Protein AF-A0A660TLS1-F1 (afdb_monomer_lite)

Sequence (140 aa):
MRYDILLNFIPLTEQNFEFKVYRKENKGERKEQIGEGVYSNTLPLSPDNLNDRTRYWIFFEEKEGFEEFVCLPCYNHKLTLHYLYYSLVNQIRRNLTEKSIIPKKSFRKIVYLILKEYTEGKQCLLLSPYYLASTKQFGF

Foldseek 3Di:
DDDDDDDDWFFDPDFKDKAKKWKDFCPPDDPVVVDPQWDWDWFAPDPVDLPRIGIITIHRDDDPRTHIDIDICVSDVVVVQVVVLVVVVVVCVVPPVPQKDQDPDDPFSKIWGFPDADPVGTDTDIDGWDQDPVVRTITD

Radius of gyration: 17.5 Å; chains: 1; bounding box: 37×34×53 Å

pLDDT: mean 91.14, std 8.14, range [49.53, 97.44]

Structure (mmCIF, N/CA/C/O backbone):
data_AF-A0A660TLS1-F1
#
_entry.id   AF-A0A660TLS1-F1
#
loop_
_atom_site.group_PDB
_atom_site.id
_atom_site.type_symbol
_atom_site.label_atom_id
_atom_site.label_alt_id
_atom_site.label_comp_id
_atom_site.label_asym_id
_atom_site.label_entity_id
_atom_site.label_seq_id
_atom_site.pdbx_PDB_ins_code
_atom_site.Cartn_x
_atom_site.Cartn_y
_atom_site.Cartn_z
_atom_site.occupancy
_atom_site.B_iso_or_equiv
_atom_site.auth_seq_id
_atom_site.auth_comp_id
_atom_site.auth_asym_id
_atom_site.auth_atom_id
_atom_site.pdbx_PDB_model_num
ATOM 1 N N . MET A 1 1 ? -5.322 -3.290 35.543 1.00 49.53 1 MET A N 1
ATOM 2 C CA . MET A 1 1 ? -6.067 -2.786 34.369 1.00 49.53 1 MET A CA 1
ATOM 3 C C . MET A 1 1 ? -5.921 -3.831 33.269 1.00 49.53 1 MET A C 1
ATOM 5 O O . MET A 1 1 ? -4.790 -4.175 32.949 1.00 49.53 1 MET A O 1
ATOM 9 N N . ARG A 1 2 ? -7.021 -4.439 32.810 1.00 52.09 2 ARG A N 1
ATOM 10 C CA . ARG A 1 2 ? -7.017 -5.525 31.814 1.00 52.09 2 ARG A CA 1
ATOM 11 C C . ARG A 1 2 ? -7.308 -4.912 30.445 1.00 52.09 2 ARG A C 1
ATOM 13 O O . ARG A 1 2 ? -8.305 -4.214 30.308 1.00 52.09 2 ARG A O 1
ATOM 20 N N . TYR A 1 3 ? -6.422 -5.132 29.481 1.00 59.66 3 TYR A N 1
ATOM 21 C CA . TYR A 1 3 ? -6.614 -4.716 28.094 1.00 59.66 3 TYR A CA 1
ATOM 22 C C . TYR A 1 3 ? -7.037 -5.941 27.290 1.00 59.66 3 TYR A C 1
ATOM 24 O O . TYR A 1 3 ? -6.244 -6.867 27.131 1.00 59.66 3 TYR A O 1
ATOM 32 N N . ASP A 1 4 ? -8.271 -5.956 26.796 1.00 67.31 4 ASP A N 1
ATOM 33 C CA . ASP A 1 4 ? -8.733 -7.010 25.898 1.00 67.31 4 ASP A CA 1
ATOM 34 C C . ASP A 1 4 ? -8.370 -6.616 24.459 1.00 67.31 4 ASP A C 1
ATOM 36 O O . ASP A 1 4 ? -8.962 -5.712 23.867 1.00 67.31 4 ASP A O 1
ATOM 40 N N . ILE A 1 5 ? -7.337 -7.261 23.911 1.00 68.00 5 ILE A N 1
ATOM 41 C CA . ILE A 1 5 ? -6.912 -7.079 22.520 1.00 68.00 5 ILE A CA 1
ATOM 42 C C . ILE A 1 5 ? -7.537 -8.200 21.695 1.00 68.00 5 ILE A C 1
ATOM 44 O O . ILE A 1 5 ? -7.141 -9.358 21.807 1.00 68.00 5 ILE A O 1
ATOM 48 N N . LEU A 1 6 ? -8.506 -7.846 20.853 1.00 73.75 6 LEU A N 1
ATOM 49 C CA . LEU A 1 6 ? -9.089 -8.753 19.868 1.00 73.75 6 LEU A CA 1
ATOM 50 C C . LEU A 1 6 ? -8.357 -8.558 18.539 1.00 73.75 6 LEU A C 1
ATOM 52 O O . LEU A 1 6 ? -8.501 -7.519 17.895 1.00 73.75 6 LEU A O 1
ATOM 56 N N . LEU A 1 7 ? -7.540 -9.539 18.154 1.00 77.44 7 LEU A N 1
ATOM 57 C CA . LEU A 1 7 ? -6.814 -9.522 16.889 1.00 77.44 7 LEU A CA 1
ATOM 58 C C . LEU A 1 7 ? -7.596 -10.318 15.845 1.00 77.44 7 LEU A C 1
ATOM 60 O O . LEU A 1 7 ? -7.709 -11.536 15.949 1.00 77.44 7 LEU A O 1
ATOM 64 N N . ASN A 1 8 ? -8.109 -9.618 14.838 1.00 83.00 8 ASN A N 1
ATOM 65 C CA . ASN A 1 8 ? -8.777 -10.220 13.692 1.00 83.00 8 ASN A CA 1
ATOM 66 C C . ASN A 1 8 ? -7.907 -10.012 12.451 1.00 83.00 8 ASN A C 1
ATOM 68 O O . ASN A 1 8 ? -7.384 -8.920 12.256 1.00 83.00 8 ASN A O 1
ATOM 72 N N . PHE A 1 9 ? -7.770 -11.052 11.629 1.00 87.94 9 PHE A N 1
ATOM 73 C CA . PHE A 1 9 ? -7.141 -10.971 10.313 1.00 87.94 9 PHE A CA 1
ATOM 74 C C . PHE A 1 9 ? -8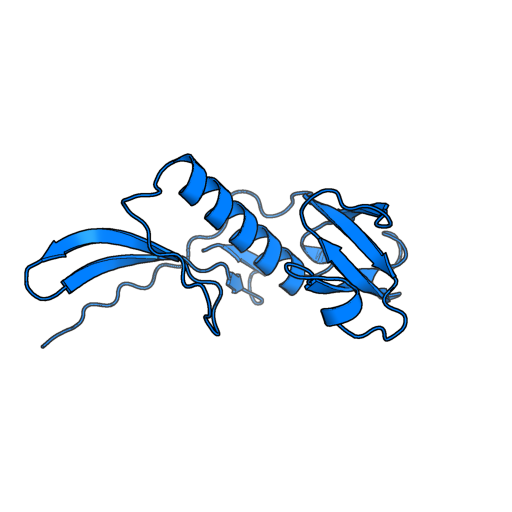.224 -11.160 9.266 1.00 87.94 9 PHE A C 1
ATOM 76 O O . PHE A 1 9 ? -8.763 -12.259 9.124 1.00 87.94 9 PHE A O 1
ATOM 83 N N . ILE A 1 10 ? -8.557 -10.093 8.547 1.00 93.06 10 ILE A N 1
ATOM 84 C CA . ILE A 1 10 ? -9.642 -10.116 7.569 1.00 93.06 10 ILE A CA 1
ATOM 85 C C . ILE A 1 10 ? -9.009 -10.112 6.175 1.00 93.06 10 ILE A C 1
ATOM 87 O O . ILE A 1 10 ? -8.447 -9.090 5.772 1.00 93.06 10 ILE A O 1
ATOM 91 N N . PRO A 1 11 ? -9.010 -11.244 5.445 1.00 95.06 11 PRO A N 1
ATOM 92 C CA . PRO A 1 11 ? -8.482 -11.275 4.087 1.00 95.06 11 PRO A CA 1
ATOM 93 C C . PRO A 1 11 ? -9.351 -10.415 3.166 1.00 95.06 11 PRO A C 1
ATOM 95 O O . PRO A 1 11 ? -10.567 -10.322 3.346 1.00 95.06 11 PRO A O 1
ATOM 98 N N . LEU A 1 12 ? -8.735 -9.800 2.156 1.00 95.94 12 LEU A N 1
ATOM 99 C CA . LEU A 1 12 ? -9.486 -9.159 1.079 1.00 95.94 12 LEU A CA 1
ATOM 100 C C . LEU A 1 12 ? -10.319 -10.206 0.336 1.00 95.94 12 LEU A C 1
ATOM 102 O O . LEU A 1 12 ? -9.872 -11.335 0.123 1.00 95.94 12 LEU A O 1
ATOM 106 N N . THR A 1 13 ? -11.516 -9.812 -0.088 1.00 95.00 13 THR A N 1
ATOM 107 C CA . THR A 1 13 ? -12.374 -10.652 -0.930 1.00 95.00 13 THR A CA 1
ATOM 108 C C . THR A 1 13 ? -11.751 -10.881 -2.304 1.00 95.00 13 THR A C 1
ATOM 110 O O . THR A 1 13 ? -11.777 -12.001 -2.800 1.00 95.00 13 THR A O 1
ATOM 113 N N . GLU A 1 14 ? -11.145 -9.840 -2.881 1.00 94.81 14 GLU A N 1
ATOM 114 C CA . GLU A 1 14 ? -10.396 -9.895 -4.137 1.00 94.81 14 GLU A CA 1
ATOM 115 C C . GLU A 1 14 ? -8.891 -9.891 -3.848 1.00 94.81 14 GLU A C 1
ATOM 117 O O . GLU A 1 14 ? -8.375 -8.991 -3.180 1.00 94.81 14 GLU A O 1
ATOM 122 N N . GLN A 1 15 ? -8.187 -10.906 -4.345 1.00 95.38 15 GLN A N 1
ATOM 123 C CA . GLN A 1 15 ? -6.737 -11.059 -4.166 1.00 95.38 15 GLN A CA 1
ATOM 124 C C . GLN A 1 15 ? -5.968 -10.734 -5.446 1.00 95.38 15 GLN A C 1
ATOM 126 O O . GLN A 1 15 ? -4.786 -10.391 -5.377 1.00 95.38 15 GLN A O 1
ATOM 131 N N . ASN A 1 16 ? -6.631 -10.828 -6.602 1.00 94.19 16 ASN A N 1
ATOM 132 C CA . ASN A 1 16 ? -6.048 -10.519 -7.893 1.00 94.19 16 ASN A CA 1
ATOM 133 C C . ASN A 1 16 ? -6.702 -9.255 -8.454 1.00 94.19 16 ASN A C 1
ATOM 135 O O . ASN A 1 16 ? -7.772 -9.288 -9.049 1.00 94.19 16 ASN A O 1
ATOM 139 N N . PHE A 1 17 ? -6.048 -8.124 -8.234 1.00 96.31 17 PHE A N 1
ATOM 140 C CA . PHE A 1 17 ? -6.508 -6.822 -8.691 1.00 96.31 17 PHE A CA 1
ATOM 141 C C . PHE A 1 17 ? -5.360 -6.074 -9.351 1.00 96.31 17 PHE A C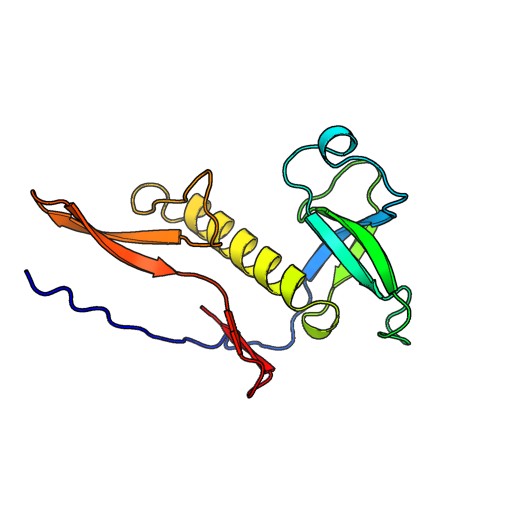 1
ATOM 143 O O . PHE A 1 17 ? -4.193 -6.392 -9.144 1.00 96.31 17 PHE A O 1
ATOM 150 N N . GLU A 1 18 ? -5.689 -5.042 -10.110 1.00 96.62 18 GLU A N 1
ATOM 151 C CA . GLU A 1 18 ? -4.701 -4.150 -10.697 1.00 96.62 18 GLU A CA 1
ATOM 152 C C . GLU A 1 18 ? -4.754 -2.797 -10.000 1.00 96.62 18 GLU A C 1
ATOM 154 O O . GLU A 1 18 ? -5.819 -2.330 -9.586 1.00 96.62 18 GLU A O 1
ATOM 159 N N . PHE A 1 19 ? -3.603 -2.147 -9.873 1.00 97.00 19 PHE A N 1
ATOM 160 C CA . PHE A 1 19 ? -3.553 -0.768 -9.416 1.00 97.00 19 PHE A CA 1
ATOM 161 C C . PHE A 1 19 ? -2.521 0.037 -10.187 1.00 97.00 19 PHE A C 1
ATOM 163 O O . PHE A 1 19 ? -1.427 -0.432 -10.502 1.00 97.00 19 PHE A O 1
ATOM 170 N N . LYS A 1 20 ? -2.883 1.285 -10.477 1.00 97.00 20 LYS A N 1
ATOM 171 C CA . LYS A 1 20 ? -2.002 2.224 -11.160 1.00 97.00 20 LYS A CA 1
ATOM 172 C C . LYS A 1 20 ? -1.003 2.819 -10.184 1.00 97.00 20 LYS A C 1
ATOM 174 O O . LYS A 1 20 ? -1.349 3.199 -9.063 1.00 97.00 20 LYS A O 1
ATOM 179 N N . VAL A 1 21 ? 0.233 2.925 -10.642 1.00 97.12 21 VAL A N 1
ATOM 180 C CA . VAL A 1 21 ? 1.285 3.697 -9.993 1.00 97.12 21 VAL A CA 1
ATOM 181 C C . VAL A 1 21 ? 1.988 4.548 -11.038 1.00 97.12 21 VAL A C 1
ATOM 183 O O . VAL A 1 21 ? 2.008 4.205 -12.214 1.00 97.12 21 VAL A O 1
ATOM 186 N N . TYR A 1 22 ? 2.609 5.629 -10.600 1.00 97.31 22 TYR A N 1
ATOM 187 C CA . TYR A 1 22 ? 3.450 6.468 -11.439 1.00 97.31 22 TYR A CA 1
ATOM 188 C C . TYR A 1 22 ? 4.887 6.228 -11.017 1.00 97.31 22 TYR A C 1
ATOM 190 O O . TYR A 1 22 ? 5.219 6.379 -9.836 1.00 97.31 22 TYR A O 1
ATOM 198 N N . ARG A 1 23 ? 5.736 5.793 -11.946 1.00 96.00 23 ARG A N 1
ATOM 199 C CA . ARG A 1 23 ? 7.109 5.378 -11.655 1.00 96.00 23 ARG A CA 1
ATOM 200 C C . ARG A 1 23 ? 8.136 6.181 -12.449 1.00 96.00 23 ARG A C 1
ATOM 202 O O . ARG A 1 23 ? 7.885 6.612 -13.564 1.00 96.00 23 ARG A O 1
ATOM 209 N N . LYS A 1 24 ? 9.313 6.371 -11.865 1.00 95.75 24 LYS A N 1
ATOM 210 C CA . LYS A 1 24 ? 10.504 6.924 -12.520 1.00 95.75 24 LYS A CA 1
ATOM 211 C C . LYS A 1 24 ? 11.690 6.078 -12.098 1.00 95.75 24 LYS A C 1
ATOM 213 O O . LYS A 1 24 ? 11.796 5.735 -10.920 1.00 95.75 24 LYS A O 1
ATOM 218 N N . GLU A 1 25 ? 12.545 5.693 -13.037 1.00 95.62 25 GLU A N 1
ATOM 219 C CA . GLU A 1 25 ? 13.735 4.906 -12.710 1.00 95.62 25 GLU A CA 1
ATOM 220 C C . GLU A 1 25 ? 14.566 5.616 -11.629 1.00 95.62 25 GLU A C 1
ATOM 222 O O . GLU A 1 25 ? 14.724 6.837 -11.647 1.00 95.62 25 GLU A O 1
ATOM 227 N N . ASN A 1 26 ? 15.048 4.847 -10.656 1.00 95.06 26 ASN A N 1
ATOM 228 C CA . ASN A 1 26 ? 15.880 5.343 -9.570 1.00 95.06 26 ASN A CA 1
ATOM 229 C C . ASN A 1 26 ? 17.350 5.093 -9.908 1.00 95.06 26 ASN A C 1
ATOM 231 O O . ASN A 1 26 ? 17.818 3.955 -9.836 1.00 95.06 26 ASN A O 1
ATOM 235 N N . LYS A 1 27 ? 18.075 6.164 -10.229 1.00 93.25 27 LYS A N 1
ATOM 236 C CA . LYS A 1 27 ? 19.490 6.139 -10.630 1.00 93.25 27 LYS A CA 1
ATOM 237 C C . LYS A 1 27 ? 20.435 6.424 -9.460 1.00 93.25 27 LYS A C 1
ATOM 239 O O . LYS A 1 27 ? 21.589 6.790 -9.664 1.00 93.25 27 LYS A O 1
ATOM 244 N N . GLY A 1 28 ? 19.953 6.258 -8.227 1.00 91.31 28 GLY A N 1
ATOM 245 C CA . GLY A 1 28 ? 20.707 6.559 -7.010 1.00 91.31 28 GLY A CA 1
ATOM 246 C C . GLY A 1 28 ? 20.530 7.992 -6.511 1.00 91.31 28 GLY A C 1
ATOM 247 O O . GLY A 1 28 ? 21.323 8.446 -5.685 1.00 91.31 28 GLY A O 1
ATOM 248 N N . GLU A 1 29 ? 19.501 8.705 -6.982 1.00 93.31 29 GLU A N 1
ATOM 249 C CA . GLU A 1 29 ? 19.146 10.016 -6.442 1.00 93.31 29 GLU A CA 1
ATOM 250 C C . GLU A 1 29 ? 18.817 9.919 -4.944 1.00 93.31 29 GLU A C 1
ATOM 252 O O . GLU A 1 29 ? 18.457 8.864 -4.409 1.00 93.31 29 GLU A O 1
ATOM 257 N N . ARG A 1 30 ? 18.916 11.040 -4.232 1.00 90.44 30 ARG A N 1
ATOM 258 C CA . ARG A 1 30 ? 18.440 11.099 -2.846 1.00 90.44 30 ARG A CA 1
ATOM 259 C C . ARG A 1 30 ? 16.935 11.346 -2.827 1.00 90.44 30 ARG A C 1
ATOM 261 O O . ARG A 1 30 ? 16.409 12.054 -3.680 1.00 90.44 30 ARG A O 1
ATOM 268 N N . LYS A 1 31 ? 16.228 10.799 -1.833 1.00 88.31 31 LYS A N 1
ATOM 269 C CA . LYS A 1 31 ? 14.762 10.912 -1.739 1.00 88.31 31 LYS A CA 1
ATOM 270 C C . LYS A 1 31 ? 14.299 12.374 -1.724 1.00 88.31 31 LYS A C 1
ATOM 272 O O . LYS A 1 31 ? 13.290 12.714 -2.337 1.00 88.31 31 LYS A O 1
ATOM 277 N N . GLU A 1 32 ? 15.065 13.233 -1.064 1.00 88.44 32 GLU A N 1
ATOM 278 C CA . GLU A 1 32 ? 14.819 14.669 -0.932 1.00 88.44 32 GLU A CA 1
ATOM 279 C C . GLU A 1 32 ? 14.823 15.389 -2.289 1.00 88.44 32 GLU A C 1
ATOM 281 O O . GLU A 1 32 ? 14.135 16.391 -2.444 1.00 88.44 32 GLU A O 1
ATOM 286 N N . GLN A 1 33 ? 15.545 14.860 -3.284 1.00 87.38 33 GLN A N 1
ATOM 287 C CA . GLN A 1 33 ? 15.600 15.410 -4.645 1.00 87.38 33 GLN A CA 1
ATOM 288 C C . GLN A 1 33 ? 14.352 15.061 -5.470 1.00 87.38 33 GLN A C 1
ATOM 290 O O . GLN A 1 33 ? 14.073 15.712 -6.471 1.00 87.38 33 GLN A O 1
ATOM 295 N N . ILE A 1 34 ? 13.606 14.029 -5.065 1.00 91.06 34 ILE A N 1
ATOM 296 C CA . ILE A 1 34 ? 12.413 13.540 -5.769 1.00 91.06 34 ILE A CA 1
ATOM 297 C C . ILE A 1 34 ? 11.127 14.115 -5.161 1.00 91.06 34 ILE A C 1
ATOM 299 O O . ILE A 1 34 ? 10.147 14.365 -5.870 1.00 91.06 34 ILE A O 1
ATOM 303 N N . GLY A 1 35 ? 11.132 14.325 -3.843 1.00 86.75 35 GLY A N 1
ATOM 304 C CA . GLY A 1 35 ? 10.056 14.966 -3.093 1.00 86.75 35 GLY A CA 1
ATOM 305 C C . GLY A 1 35 ? 9.389 14.067 -2.052 1.00 86.75 35 GLY A C 1
ATOM 306 O O . GLY A 1 35 ? 9.682 12.877 -1.907 1.00 86.75 35 GLY A O 1
ATOM 307 N N . GLU A 1 36 ? 8.470 14.656 -1.290 1.00 85.88 36 GLU A N 1
ATOM 308 C CA . GLU A 1 36 ? 7.696 13.938 -0.278 1.00 85.88 36 GLU A CA 1
ATOM 309 C C . GLU A 1 36 ? 6.695 12.957 -0.901 1.00 85.88 36 GLU A C 1
ATOM 311 O O . GLU A 1 36 ? 6.361 13.036 -2.079 1.00 85.88 36 GLU A O 1
ATOM 316 N N . GLY A 1 37 ? 6.227 11.987 -0.110 1.00 84.62 37 GLY A N 1
ATOM 317 C CA . GLY A 1 37 ? 5.240 11.002 -0.568 1.00 84.62 37 GLY A CA 1
ATOM 318 C C . GLY A 1 37 ? 5.776 9.925 -1.520 1.00 84.62 37 GLY A C 1
ATOM 319 O O . GLY A 1 37 ? 5.047 8.983 -1.813 1.00 84.62 37 GLY A O 1
ATOM 320 N N . VAL A 1 38 ? 7.046 10.001 -1.937 1.00 91.69 38 VAL A N 1
ATOM 321 C CA . VAL A 1 38 ? 7.657 8.995 -2.813 1.00 91.69 38 VAL A CA 1
ATOM 322 C C . VAL A 1 38 ? 8.023 7.708 -2.066 1.00 91.69 38 VAL A C 1
ATOM 324 O O . VAL A 1 38 ? 8.554 7.725 -0.942 1.00 91.69 38 VAL A O 1
ATOM 327 N N . TYR A 1 39 ? 7.795 6.580 -2.732 1.00 92.50 39 TYR A N 1
ATOM 328 C CA . TYR A 1 39 ? 8.270 5.258 -2.337 1.00 92.50 39 TYR A CA 1
ATOM 329 C C . TYR A 1 39 ? 9.451 4.828 -3.211 1.00 92.50 39 TYR A C 1
ATOM 331 O O . TYR A 1 39 ? 9.537 5.192 -4.377 1.00 92.50 39 TYR A O 1
ATOM 339 N N . SER A 1 40 ? 10.353 4.020 -2.653 1.00 94.12 40 SER A N 1
ATOM 340 C CA . SER A 1 40 ? 11.409 3.345 -3.413 1.00 94.12 40 SER A CA 1
ATOM 341 C C . SER A 1 40 ? 11.185 1.844 -3.312 1.00 94.12 40 SER A C 1
ATOM 343 O O . SER A 1 40 ? 11.217 1.290 -2.210 1.00 94.12 40 SER A O 1
ATOM 345 N N . ASN A 1 41 ? 10.907 1.200 -4.442 1.00 95.19 41 ASN A N 1
ATOM 346 C CA . ASN A 1 41 ? 10.733 -0.248 -4.532 1.00 95.19 41 ASN A CA 1
ATOM 347 C C . ASN A 1 41 ? 11.275 -0.757 -5.868 1.00 95.19 41 ASN A C 1
ATOM 349 O O . ASN A 1 41 ? 11.480 0.012 -6.805 1.00 95.19 41 ASN A O 1
ATOM 353 N N . THR A 1 42 ? 11.506 -2.064 -5.950 1.00 95.38 42 THR A N 1
ATOM 354 C CA . THR A 1 42 ? 11.811 -2.719 -7.222 1.00 95.38 42 THR A CA 1
ATOM 355 C C . THR A 1 42 ? 10.531 -3.162 -7.909 1.00 95.38 42 THR A C 1
ATOM 357 O O . THR A 1 42 ? 9.605 -3.640 -7.243 1.00 95.38 42 THR A O 1
ATOM 360 N N . LEU A 1 43 ? 10.499 -3.039 -9.229 1.00 95.94 43 LEU A N 1
ATOM 361 C CA . LEU A 1 43 ? 9.437 -3.542 -10.097 1.00 95.94 43 LEU A CA 1
ATOM 362 C C . LEU A 1 43 ? 10.071 -4.327 -11.251 1.00 95.94 43 LEU A C 1
ATOM 364 O O . LEU A 1 43 ? 11.232 -4.062 -11.578 1.00 95.94 43 LEU A O 1
ATOM 368 N N . PRO A 1 44 ? 9.345 -5.291 -11.840 1.00 94.69 44 PRO A N 1
ATOM 369 C CA . PRO A 1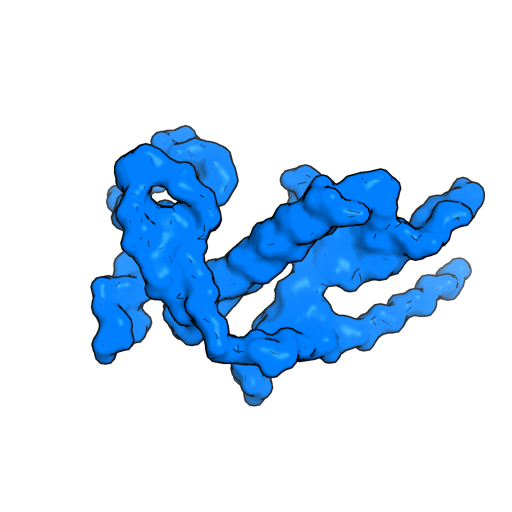 44 ? 9.822 -5.983 -13.025 1.00 94.69 44 PRO A CA 1
ATOM 370 C C . PRO A 1 44 ? 9.919 -5.028 -14.223 1.00 94.69 44 PRO A C 1
ATOM 372 O O . PRO A 1 44 ? 9.108 -4.104 -14.359 1.00 94.69 44 PRO A O 1
ATOM 375 N N . LEU A 1 45 ? 10.924 -5.250 -15.072 1.00 91.31 45 LEU A N 1
ATOM 376 C CA . LEU A 1 45 ? 11.115 -4.510 -16.322 1.00 91.31 45 LEU A CA 1
ATOM 377 C C . LEU A 1 45 ? 10.056 -4.890 -17.364 1.00 91.31 45 LEU A C 1
ATOM 379 O O . LEU A 1 45 ? 9.561 -4.018 -18.075 1.00 91.31 45 LEU A O 1
ATOM 383 N N . SER A 1 46 ? 9.666 -6.167 -17.395 1.00 88.19 46 SER A N 1
ATOM 384 C CA . SER A 1 46 ? 8.589 -6.701 -18.232 1.00 88.19 46 SER A CA 1
ATOM 385 C C . SER A 1 46 ? 7.668 -7.622 -17.416 1.00 88.19 46 SER A C 1
ATOM 387 O O . SER A 1 46 ? 8.164 -8.348 -16.548 1.00 88.19 46 SER A O 1
ATOM 389 N N . PRO A 1 47 ? 6.350 -7.653 -17.699 1.00 84.50 47 PRO A N 1
ATOM 390 C CA . PRO A 1 47 ? 5.431 -8.654 -17.151 1.00 84.50 47 PRO A CA 1
ATOM 391 C C . PRO A 1 47 ? 5.876 -10.107 -17.385 1.00 84.50 47 PRO A C 1
ATOM 393 O O . PRO A 1 47 ? 5.611 -10.965 -16.545 1.00 84.50 47 PRO A O 1
ATOM 396 N N . ASP A 1 48 ? 6.593 -10.373 -18.482 1.00 88.25 48 ASP A N 1
ATOM 397 C CA . ASP A 1 48 ? 6.997 -11.728 -18.884 1.00 88.25 48 ASP A CA 1
ATOM 398 C C . ASP A 1 48 ? 8.136 -12.300 -18.027 1.00 88.25 48 ASP A C 1
ATOM 400 O O . ASP A 1 48 ? 8.333 -13.514 -17.966 1.00 88.25 48 ASP A O 1
ATOM 404 N N . ASN A 1 49 ? 8.901 -11.438 -17.348 1.00 90.56 49 ASN A N 1
ATOM 405 C CA . ASN A 1 49 ? 10.022 -11.848 -16.510 1.00 90.56 49 ASN A CA 1
ATOM 406 C C . ASN A 1 49 ? 10.033 -11.088 -15.180 1.00 90.56 49 ASN A C 1
ATOM 408 O O . ASN A 1 49 ? 10.687 -10.058 -15.021 1.00 90.56 49 ASN A O 1
ATOM 412 N N . LEU A 1 50 ? 9.355 -11.653 -14.179 1.00 90.75 50 LEU A N 1
ATOM 413 C CA . LEU A 1 50 ? 9.231 -11.047 -12.849 1.00 90.75 50 LEU A CA 1
ATOM 414 C C . LEU A 1 50 ? 10.552 -10.952 -12.063 1.00 90.75 50 LEU A C 1
ATOM 416 O O . LEU A 1 50 ? 10.618 -10.216 -11.067 1.00 90.75 50 LEU A O 1
ATOM 420 N N . ASN A 1 51 ? 11.576 -11.697 -12.493 1.00 92.06 51 ASN A N 1
ATOM 421 C CA . ASN A 1 51 ? 12.899 -11.732 -11.870 1.00 92.06 51 ASN A CA 1
ATOM 422 C C . ASN A 1 51 ? 13.825 -10.635 -12.399 1.00 92.06 51 ASN A C 1
ATOM 424 O O . ASN A 1 51 ? 14.729 -10.219 -11.675 1.00 92.06 51 ASN A O 1
ATOM 428 N N . ASP A 1 52 ? 13.585 -10.145 -13.615 1.00 95.12 52 ASP A N 1
ATOM 429 C CA . ASP A 1 52 ? 14.339 -9.032 -14.178 1.00 95.12 52 ASP A CA 1
ATOM 430 C C . ASP A 1 52 ? 13.752 -7.704 -13.692 1.00 95.12 52 ASP A C 1
ATOM 432 O O . ASP A 1 52 ? 12.644 -7.307 -14.062 1.00 95.12 52 ASP A O 1
ATOM 436 N N . ARG A 1 53 ? 14.451 -7.060 -12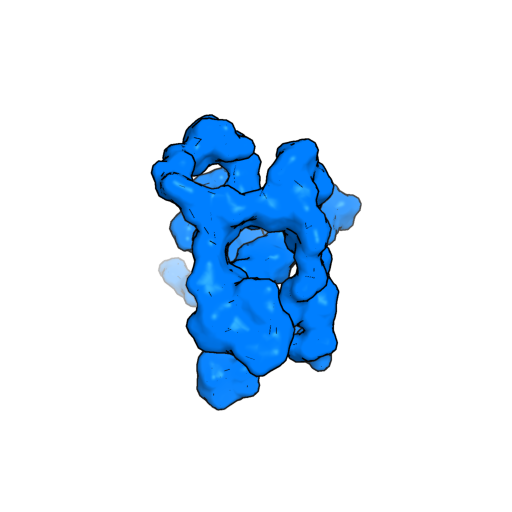.755 1.00 95.44 53 ARG A N 1
ATOM 437 C CA . ARG A 1 53 ? 13.903 -5.978 -11.931 1.00 95.44 53 ARG A CA 1
ATOM 438 C C . ARG A 1 53 ? 14.879 -4.825 -11.824 1.00 95.44 53 ARG A C 1
ATOM 440 O O . ARG A 1 53 ? 16.058 -5.025 -11.548 1.00 95.44 53 ARG A O 1
ATOM 447 N N . THR A 1 54 ? 14.348 -3.609 -11.865 1.00 95.75 54 THR A N 1
ATOM 448 C CA . THR A 1 54 ? 15.096 -2.400 -11.500 1.00 95.75 54 THR A CA 1
ATOM 449 C C . THR A 1 54 ? 14.391 -1.639 -10.380 1.00 95.75 54 THR A C 1
ATOM 451 O O . THR A 1 54 ? 13.272 -1.971 -9.965 1.00 95.75 54 THR A O 1
ATOM 454 N N . ARG A 1 55 ? 15.082 -0.652 -9.811 1.00 96.44 55 ARG A N 1
ATOM 455 C CA . ARG A 1 55 ? 14.562 0.197 -8.741 1.00 96.44 55 ARG A CA 1
ATOM 456 C C . ARG A 1 55 ? 13.856 1.404 -9.345 1.00 96.44 55 ARG A C 1
ATOM 458 O O . ARG A 1 55 ? 14.384 2.066 -10.229 1.00 96.44 55 ARG A O 1
ATOM 465 N N . TYR A 1 56 ? 12.701 1.736 -8.784 1.00 96.88 56 TYR A N 1
ATOM 466 C CA . TYR A 1 56 ? 11.919 2.897 -9.177 1.00 96.88 56 TYR A CA 1
ATOM 467 C C . TYR A 1 56 ? 11.593 3.774 -7.974 1.00 96.88 56 TYR A C 1
ATOM 469 O O . TYR A 1 56 ? 11.373 3.294 -6.855 1.00 96.88 56 TYR A O 1
ATOM 477 N N . TRP A 1 57 ? 11.532 5.073 -8.230 1.00 97.25 57 TRP A N 1
ATOM 478 C CA . TRP A 1 57 ? 10.727 6.012 -7.469 1.00 97.25 57 TRP A CA 1
ATOM 479 C C . TRP A 1 57 ? 9.268 5.830 -7.862 1.00 97.25 57 TRP A C 1
ATOM 481 O O . TRP A 1 57 ? 8.972 5.726 -9.048 1.00 97.25 57 TRP A O 1
ATOM 491 N N . ILE A 1 58 ? 8.367 5.771 -6.885 1.00 96.88 58 ILE A N 1
ATOM 492 C CA . ILE A 1 58 ? 6.957 5.448 -7.112 1.00 96.88 58 ILE A CA 1
ATOM 493 C C . ILE A 1 58 ? 6.052 6.429 -6.368 1.00 96.88 58 ILE A C 1
ATOM 495 O O . ILE A 1 58 ? 6.249 6.678 -5.174 1.00 96.88 58 ILE A O 1
ATOM 499 N N . PHE A 1 59 ? 5.034 6.916 -7.071 1.00 96.19 59 PHE A N 1
ATOM 500 C CA . PHE A 1 59 ? 3.897 7.673 -6.559 1.00 96.19 59 PHE A CA 1
ATOM 501 C C . PHE A 1 59 ? 2.588 6.935 -6.861 1.00 96.19 59 PHE A C 1
ATOM 503 O O . PHE A 1 59 ? 2.491 6.186 -7.829 1.00 96.19 59 PHE A O 1
ATOM 510 N N . PHE A 1 60 ? 1.578 7.130 -6.012 1.00 95.94 60 PHE A N 1
ATOM 511 C CA . PHE A 1 60 ? 0.230 6.583 -6.229 1.00 95.94 60 PHE A CA 1
ATOM 512 C C . PHE A 1 60 ? -0.711 7.558 -6.946 1.00 95.94 60 PHE A C 1
ATOM 514 O O . PHE A 1 60 ? -1.832 7.192 -7.276 1.00 95.94 60 PHE A O 1
ATOM 521 N N . GLU A 1 61 ? -0.246 8.780 -7.190 1.00 94.62 61 GLU A N 1
ATOM 522 C CA . GLU A 1 61 ? -0.950 9.837 -7.912 1.00 94.62 61 GLU A CA 1
ATOM 523 C C . GLU A 1 61 ? -0.062 10.324 -9.053 1.00 94.62 61 GLU A C 1
ATOM 525 O O . GLU A 1 61 ? 1.164 10.163 -8.994 1.00 94.62 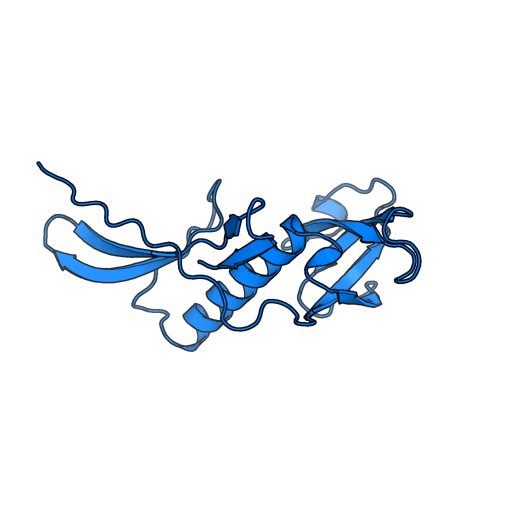61 GLU A O 1
ATOM 530 N N . GLU A 1 62 ? -0.691 10.902 -10.075 1.00 95.25 62 GLU A N 1
ATOM 531 C CA . GLU A 1 62 ? 0.006 11.431 -11.240 1.00 95.25 62 GLU A CA 1
ATOM 532 C C . GLU A 1 62 ? 1.055 12.459 -10.823 1.00 95.25 62 GLU A C 1
ATOM 534 O O . GLU A 1 62 ? 0.829 13.303 -9.950 1.00 95.25 62 GLU A O 1
ATOM 539 N N . LYS A 1 63 ? 2.237 12.363 -11.431 1.00 93.50 63 LYS A N 1
ATOM 540 C CA . LYS A 1 63 ? 3.352 13.245 -11.120 1.00 93.50 63 LYS A CA 1
ATOM 541 C C . LYS A 1 63 ? 4.187 13.502 -12.359 1.00 93.50 63 LYS A C 1
ATOM 543 O O . LYS A 1 63 ? 4.569 12.575 -13.067 1.00 93.50 63 LYS A O 1
ATOM 548 N N . GLU A 1 64 ? 4.523 14.767 -12.570 1.00 92.69 64 GLU A N 1
ATOM 549 C CA . GLU A 1 64 ? 5.369 15.189 -13.678 1.00 92.69 64 GLU A CA 1
ATOM 550 C C . GLU A 1 64 ? 6.708 14.430 -13.694 1.00 92.69 64 GLU A C 1
ATOM 552 O O . GLU A 1 64 ? 7.390 14.297 -12.672 1.00 92.69 64 GLU A O 1
ATOM 557 N N . GLY A 1 65 ? 7.077 13.916 -14.871 1.00 93.38 65 GLY A N 1
ATOM 558 C CA . GLY A 1 65 ? 8.302 13.143 -15.077 1.00 93.38 65 GLY A CA 1
ATOM 559 C C . GLY A 1 65 ? 8.244 11.690 -14.590 1.00 93.38 65 GLY A C 1
ATOM 560 O O . GLY A 1 65 ? 9.293 11.045 -14.529 1.00 93.38 65 GLY A O 1
ATOM 561 N N . PHE A 1 66 ? 7.060 11.184 -14.231 1.00 96.12 66 PHE A N 1
ATOM 562 C CA . PHE A 1 66 ? 6.809 9.778 -13.919 1.00 96.12 66 PHE A CA 1
ATOM 563 C C . PHE A 1 66 ? 5.893 9.173 -14.987 1.00 96.12 66 PHE A C 1
ATOM 565 O O . PHE A 1 66 ? 4.926 9.799 -15.410 1.00 96.12 66 PHE A O 1
ATOM 572 N N . GLU A 1 67 ? 6.190 7.947 -15.409 1.00 96.31 67 GLU A N 1
ATOM 573 C CA . GLU A 1 67 ? 5.347 7.185 -16.333 1.00 96.31 67 GLU A CA 1
ATOM 574 C C . GLU A 1 67 ? 4.280 6.390 -15.572 1.00 96.31 67 GLU A C 1
ATOM 576 O O . GLU A 1 67 ? 4.534 5.886 -14.475 1.00 96.31 67 GLU A O 1
ATOM 581 N N . GLU A 1 68 ? 3.085 6.261 -16.150 1.00 96.88 68 GLU A N 1
ATOM 582 C CA . GLU A 1 68 ? 2.044 5.376 -15.621 1.00 96.88 68 GLU A CA 1
ATOM 583 C C . GLU A 1 68 ? 2.464 3.907 -15.790 1.00 96.88 68 GLU A C 1
ATOM 585 O O . GLU A 1 68 ? 2.986 3.496 -16.825 1.00 96.88 68 GLU A O 1
ATOM 590 N N . PHE A 1 69 ? 2.216 3.101 -14.763 1.00 95.94 69 PHE A N 1
ATOM 591 C CA . PHE A 1 69 ? 2.473 1.671 -14.761 1.00 95.94 69 PHE A CA 1
ATOM 592 C C . PHE A 1 69 ? 1.350 0.925 -14.038 1.00 95.94 69 PHE A C 1
ATOM 594 O O . PHE A 1 69 ? 0.983 1.265 -12.909 1.00 95.94 69 PHE A O 1
ATOM 601 N N . VAL A 1 70 ? 0.829 -0.125 -14.672 1.00 95.94 70 VAL A N 1
ATOM 602 C CA . VAL A 1 70 ? -0.163 -1.020 -14.066 1.00 95.94 70 VAL A CA 1
ATOM 603 C C . VAL A 1 70 ? 0.567 -2.096 -13.266 1.00 95.94 70 VAL A C 1
ATOM 605 O O . VAL A 1 70 ? 1.341 -2.885 -13.807 1.00 95.94 70 VAL A O 1
ATOM 608 N N . CYS A 1 71 ? 0.344 -2.110 -11.955 1.00 95.69 71 CYS A N 1
ATOM 609 C CA . CYS A 1 71 ? 0.978 -3.040 -11.035 1.00 95.69 71 CYS A CA 1
ATOM 610 C C . CYS A 1 71 ? -0.001 -4.133 -10.600 1.00 95.69 71 CYS A C 1
ATOM 612 O O . CYS A 1 71 ? -1.144 -3.848 -10.240 1.00 95.69 71 CYS A O 1
ATOM 614 N N . LEU A 1 72 ? 0.494 -5.371 -10.548 1.00 96.31 72 LEU A N 1
ATOM 615 C CA . LEU A 1 72 ? -0.185 -6.498 -9.912 1.00 96.31 72 LEU A CA 1
ATOM 616 C C . LEU A 1 72 ? 0.366 -6.741 -8.497 1.00 96.31 72 LEU A C 1
ATOM 618 O O . LEU A 1 72 ? 1.558 -6.503 -8.257 1.00 96.31 72 LEU A O 1
ATOM 622 N N . PRO A 1 73 ? -0.442 -7.279 -7.563 1.00 95.75 73 PRO A N 1
ATOM 623 C CA . PRO A 1 73 ? -0.016 -7.625 -6.213 1.00 95.75 73 PRO A CA 1
ATOM 624 C C . PRO A 1 73 ? 1.244 -8.492 -6.164 1.00 95.75 73 PRO A C 1
ATOM 626 O O . PRO A 1 73 ? 2.143 -8.260 -5.349 1.00 95.75 73 PRO A O 1
ATOM 629 N N . CYS A 1 74 ? 1.346 -9.455 -7.085 1.00 93.31 74 CYS A N 1
ATOM 630 C CA . CYS A 1 74 ? 2.472 -10.381 -7.191 1.00 93.31 74 CYS A CA 1
ATOM 631 C C . CYS A 1 74 ? 3.783 -9.711 -7.630 1.00 93.31 74 CYS A C 1
ATOM 633 O O . CYS A 1 74 ? 4.858 -10.251 -7.372 1.00 93.31 74 CYS A O 1
ATOM 635 N N . TYR A 1 75 ? 3.738 -8.524 -8.248 1.00 95.50 75 TYR A N 1
ATOM 636 C CA . TYR A 1 75 ? 4.951 -7.840 -8.697 1.00 95.50 75 TYR A CA 1
ATOM 637 C C . TYR A 1 75 ? 5.779 -7.342 -7.518 1.00 95.50 75 TYR A C 1
ATOM 639 O O . TYR A 1 75 ? 7.011 -7.373 -7.584 1.00 95.50 75 TYR A O 1
ATOM 647 N N . ASN A 1 76 ? 5.135 -6.868 -6.446 1.00 95.50 76 ASN A N 1
ATOM 648 C CA . ASN A 1 76 ? 5.809 -6.446 -5.221 1.00 95.50 76 ASN A CA 1
ATOM 649 C C . ASN A 1 76 ? 4.829 -6.378 -4.032 1.00 95.50 76 ASN A C 1
ATOM 651 O O . ASN A 1 76 ? 4.049 -5.430 -3.902 1.00 95.50 76 ASN A O 1
ATOM 655 N N . HIS A 1 77 ? 4.921 -7.332 -3.100 1.00 95.31 77 HIS A N 1
ATOM 656 C CA . HIS A 1 77 ? 4.031 -7.374 -1.932 1.00 95.31 77 HIS A CA 1
ATOM 657 C C . HIS A 1 77 ? 4.158 -6.129 -1.041 1.00 95.31 77 HIS A C 1
ATOM 659 O O . HIS A 1 77 ? 3.159 -5.617 -0.543 1.00 95.31 77 HIS A O 1
ATOM 665 N N . LYS A 1 78 ? 5.370 -5.588 -0.863 1.00 94.69 78 LYS A N 1
ATOM 666 C CA . LYS A 1 78 ? 5.595 -4.393 -0.034 1.00 94.69 78 LYS A CA 1
ATOM 667 C C . LYS A 1 78 ? 4.936 -3.155 -0.644 1.00 94.69 78 LYS A C 1
ATOM 669 O O . LYS A 1 78 ? 4.314 -2.377 0.078 1.00 94.69 78 LYS A O 1
ATOM 674 N N . LEU A 1 79 ? 5.054 -2.979 -1.960 1.00 96.00 79 LEU A N 1
ATOM 675 C CA . LEU A 1 79 ? 4.375 -1.895 -2.669 1.00 96.00 79 LEU A CA 1
ATOM 676 C C . LEU A 1 79 ? 2.855 -2.040 -2.570 1.00 96.00 79 LEU A C 1
ATOM 678 O O . LEU A 1 79 ? 2.171 -1.056 -2.307 1.00 96.00 79 LEU A O 1
ATOM 682 N N . THR A 1 80 ? 2.350 -3.266 -2.690 1.00 97.06 80 THR A N 1
ATOM 683 C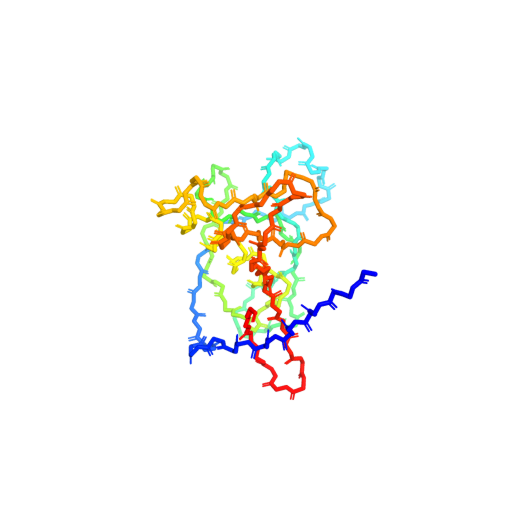 CA . THR A 1 80 ? 0.922 -3.570 -2.536 1.00 97.06 80 THR A CA 1
ATOM 684 C C . THR A 1 80 ? 0.418 -3.186 -1.146 1.00 97.06 80 THR A C 1
ATOM 686 O O . THR A 1 80 ? -0.584 -2.490 -1.031 1.00 97.06 80 THR A O 1
ATOM 689 N N . LEU A 1 81 ? 1.154 -3.507 -0.075 1.00 96.19 81 LEU A N 1
ATOM 690 C CA . LEU A 1 81 ? 0.808 -3.058 1.283 1.00 96.19 81 LEU A CA 1
ATOM 691 C C . LEU A 1 81 ? 0.813 -1.528 1.419 1.00 96.19 81 LEU A C 1
ATOM 693 O O . LEU A 1 81 ? -0.026 -0.962 2.121 1.00 96.19 81 LEU A O 1
ATOM 697 N N . HIS A 1 82 ? 1.740 -0.837 0.748 1.00 95.12 82 HIS A N 1
ATOM 698 C CA . HIS A 1 82 ? 1.733 0.626 0.703 1.00 95.12 82 HIS A CA 1
ATOM 699 C C . HIS A 1 82 ? 0.505 1.175 -0.027 1.00 95.12 82 HIS A C 1
ATOM 701 O O . HIS A 1 82 ? -0.084 2.143 0.457 1.00 95.12 82 HIS A O 1
ATOM 707 N N . TYR A 1 83 ? 0.108 0.550 -1.135 1.00 96.12 83 TYR A N 1
ATOM 708 C CA . TYR A 1 83 ? -1.072 0.930 -1.904 1.00 96.12 83 TYR A CA 1
ATOM 709 C C . TYR A 1 83 ? -2.370 0.690 -1.122 1.00 96.12 83 TYR A C 1
ATOM 711 O O . TYR A 1 83 ? -3.219 1.578 -1.054 1.00 96.12 83 TYR A O 1
ATOM 719 N N . LEU A 1 84 ? -2.500 -0.462 -0.456 1.00 96.69 84 LEU A N 1
ATOM 720 C CA . LEU A 1 84 ? -3.646 -0.777 0.402 1.00 96.69 84 LEU A CA 1
ATOM 721 C C . LEU A 1 84 ? -3.777 0.227 1.550 1.00 96.69 84 LEU A C 1
ATOM 723 O O . LEU A 1 84 ? -4.865 0.744 1.799 1.00 96.69 84 LEU A O 1
ATOM 727 N N . TYR A 1 85 ? -2.666 0.571 2.209 1.00 95.75 85 TYR A N 1
ATOM 728 C CA . TYR A 1 85 ? -2.675 1.607 3.242 1.00 95.75 85 TYR A CA 1
ATOM 729 C C . TYR A 1 85 ? -3.074 2.979 2.688 1.00 95.75 85 TYR A C 1
ATOM 731 O O . TYR A 1 85 ? -3.884 3.676 3.295 1.00 95.75 85 TYR A O 1
ATOM 739 N N . TYR A 1 86 ? -2.503 3.380 1.549 1.00 94.94 86 TYR A N 1
ATOM 740 C CA . TYR A 1 86 ? -2.833 4.644 0.890 1.00 94.94 86 TYR A CA 1
ATOM 741 C C . TYR A 1 86 ? -4.327 4.714 0.537 1.00 94.94 86 TYR A C 1
ATOM 743 O O . TYR A 1 86 ? -4.993 5.698 0.862 1.00 94.94 86 TYR A O 1
ATOM 751 N N . SER A 1 87 ? -4.873 3.632 -0.019 1.00 94.75 87 SER A N 1
ATOM 752 C CA . SER A 1 87 ? -6.291 3.509 -0.363 1.00 94.75 87 SER A CA 1
ATOM 753 C C . SER A 1 87 ? -7.191 3.586 0.872 1.00 94.75 87 SER A C 1
ATOM 755 O O . SER A 1 87 ? -8.165 4.339 0.869 1.00 94.75 87 SER A O 1
ATOM 757 N N . LEU A 1 88 ? -6.832 2.890 1.958 1.00 94.88 88 LEU A N 1
ATOM 758 C CA . LEU A 1 88 ? -7.543 2.964 3.238 1.00 94.88 88 LEU A CA 1
ATOM 759 C C . LEU A 1 88 ? -7.564 4.397 3.786 1.00 94.88 88 LEU A C 1
ATOM 761 O O . LEU A 1 88 ? -8.623 4.915 4.137 1.00 94.88 88 LEU A O 1
ATOM 765 N N . VAL A 1 89 ? -6.404 5.057 3.835 1.00 94.19 89 VAL A N 1
ATOM 766 C CA . VAL A 1 89 ? -6.279 6.442 4.315 1.00 94.19 89 VAL A CA 1
ATOM 767 C C . VAL A 1 89 ? -7.139 7.392 3.487 1.00 94.19 89 VAL A C 1
ATOM 769 O O . VAL A 1 89 ? -7.828 8.239 4.055 1.00 94.19 89 VAL A O 1
ATOM 772 N N . ASN A 1 90 ? -7.134 7.246 2.164 1.00 93.81 90 ASN A N 1
ATOM 773 C CA . ASN A 1 90 ? -7.956 8.069 1.285 1.00 93.81 90 ASN A CA 1
ATOM 774 C C . ASN A 1 90 ? -9.448 7.844 1.514 1.00 93.81 90 ASN A C 1
ATOM 776 O O . ASN A 1 90 ? -10.197 8.817 1.583 1.00 93.81 90 ASN A O 1
ATOM 780 N N . GLN A 1 91 ? -9.881 6.595 1.687 1.00 93.75 91 GLN A N 1
ATOM 781 C CA . GLN A 1 91 ? -11.282 6.309 1.989 1.00 93.75 91 GLN A CA 1
ATOM 782 C C . GLN A 1 91 ? -11.707 6.877 3.342 1.00 93.75 91 GLN A C 1
ATOM 784 O O . GLN A 1 91 ? -12.777 7.473 3.454 1.00 93.75 91 GLN A O 1
ATOM 789 N N . ILE A 1 92 ? -10.855 6.772 4.359 1.00 93.50 92 ILE A N 1
ATOM 790 C CA . ILE A 1 92 ? -11.136 7.332 5.684 1.00 93.50 92 ILE A CA 1
ATOM 791 C C . ILE A 1 92 ? -11.216 8.859 5.631 1.00 93.50 92 ILE A C 1
ATOM 793 O O . ILE A 1 92 ? -12.156 9.432 6.171 1.00 93.50 92 ILE A O 1
ATOM 797 N N . ARG A 1 93 ? -10.292 9.528 4.933 1.00 91.50 93 ARG A N 1
ATOM 798 C CA . ARG A 1 93 ? -10.315 10.993 4.769 1.00 91.50 93 ARG A CA 1
ATOM 799 C C . ARG A 1 93 ? -11.536 11.504 4.003 1.00 91.50 93 ARG A C 1
ATOM 801 O O . ARG A 1 93 ? -11.912 12.655 4.183 1.00 91.50 93 ARG A O 1
ATOM 808 N N . ARG A 1 94 ? -12.128 10.679 3.136 1.00 91.88 94 ARG A N 1
ATOM 809 C CA . ARG A 1 94 ? -13.344 11.033 2.390 1.00 91.88 94 ARG A CA 1
ATOM 810 C C . ARG A 1 94 ? -14.617 10.826 3.209 1.00 91.88 94 ARG A C 1
ATOM 812 O O . ARG A 1 94 ? -15.563 11.576 3.020 1.00 91.88 94 ARG A O 1
ATOM 819 N N . ASN A 1 95 ? -14.641 9.831 4.100 1.00 91.00 95 ASN A N 1
ATOM 820 C CA . ASN A 1 95 ? -15.888 9.361 4.715 1.00 91.00 95 ASN A CA 1
ATOM 821 C C . ASN A 1 95 ? -15.956 9.493 6.251 1.00 91.00 95 ASN A C 1
ATOM 823 O O . ASN A 1 95 ? -17.050 9.468 6.803 1.00 91.00 95 ASN A O 1
ATOM 827 N N . LEU A 1 96 ? -14.825 9.571 6.967 1.00 84.06 96 LEU A N 1
ATOM 828 C CA . LEU A 1 96 ? -14.750 9.332 8.423 1.00 84.06 96 LEU A CA 1
ATOM 829 C C . LEU A 1 96 ? -13.743 10.240 9.159 1.00 84.06 96 LEU A C 1
ATOM 831 O O . LEU A 1 96 ? -13.179 9.848 10.185 1.00 84.06 96 LEU A O 1
ATOM 835 N N . THR A 1 97 ? -13.495 11.450 8.659 1.00 73.56 97 THR A N 1
ATOM 836 C CA . THR A 1 97 ? -12.386 12.311 9.114 1.00 73.56 97 THR A CA 1
ATOM 837 C C . THR A 1 97 ? -12.368 12.559 10.628 1.00 73.56 97 THR A C 1
ATOM 839 O O . THR A 1 97 ? -11.311 12.441 11.239 1.00 73.56 97 THR A O 1
ATOM 842 N N . GLU A 1 98 ? -13.518 12.805 11.261 1.00 80.81 98 GLU A N 1
ATOM 843 C CA . GLU A 1 98 ? -13.605 13.096 12.706 1.00 80.81 98 GLU A CA 1
ATOM 844 C C . GLU A 1 98 ? -13.513 11.852 13.603 1.00 80.81 98 GLU A C 1
ATOM 846 O O . GLU A 1 98 ? -13.193 11.952 14.785 1.00 80.81 98 GLU A O 1
ATOM 851 N N . LYS A 1 99 ? -13.750 10.658 13.047 1.00 89.44 99 LYS A N 1
ATOM 852 C CA . LYS A 1 99 ? -13.739 9.382 13.783 1.00 89.44 99 LYS A CA 1
ATOM 853 C C . LYS A 1 99 ? -12.477 8.569 13.524 1.00 89.44 99 LYS A C 1
ATOM 855 O O . LYS A 1 99 ? -12.478 7.349 13.688 1.00 89.44 99 LYS A O 1
ATOM 860 N N . SER A 1 100 ? -11.395 9.216 13.103 1.00 92.31 100 SER A N 1
ATOM 861 C CA . SER A 1 100 ? -10.149 8.527 12.788 1.00 92.31 100 SER A CA 1
ATOM 862 C C . SER A 1 100 ? -8.911 9.286 13.248 1.00 92.31 100 SER A C 1
ATOM 864 O O . SER A 1 100 ? -8.880 10.513 13.300 1.00 92.31 100 SER A O 1
ATOM 866 N N . ILE A 1 101 ? -7.862 8.537 13.575 1.00 92.62 101 ILE A N 1
ATOM 867 C CA . ILE A 1 101 ? -6.532 9.059 13.872 1.00 92.62 101 ILE A CA 1
ATOM 868 C C . ILE A 1 101 ? -5.561 8.383 12.909 1.00 92.62 101 ILE A C 1
ATOM 870 O O . ILE A 1 101 ? -5.375 7.164 12.935 1.00 92.62 101 ILE A O 1
ATOM 874 N N . ILE A 1 102 ? -4.924 9.194 12.065 1.00 92.12 102 ILE A N 1
ATOM 875 C CA . ILE A 1 102 ? -3.909 8.758 11.103 1.00 92.12 102 ILE A CA 1
ATOM 876 C C . ILE A 1 102 ? -2.561 9.323 11.567 1.00 92.12 102 ILE A C 1
ATOM 878 O O . ILE A 1 102 ? -2.327 10.529 11.427 1.00 92.12 102 ILE A O 1
ATOM 882 N N . PRO A 1 103 ? -1.666 8.502 12.145 1.00 89.00 103 PRO A N 1
ATOM 883 C CA . PRO A 1 103 ? -0.385 8.983 12.645 1.00 89.00 103 PRO A CA 1
ATOM 884 C C . PRO A 1 103 ? 0.464 9.602 11.529 1.00 89.00 103 PRO A C 1
ATOM 886 O O . PRO A 1 103 ? 0.739 8.961 10.514 1.00 89.00 103 PRO A O 1
ATOM 889 N N . LYS A 1 104 ? 0.942 10.838 11.734 1.00 79.62 104 LYS A N 1
ATOM 890 C CA . LYS A 1 104 ? 1.834 11.520 10.775 1.00 79.62 104 LYS A CA 1
ATOM 891 C C . LYS A 1 104 ? 3.189 10.817 10.634 1.00 79.62 104 LYS A C 1
ATOM 893 O O . LYS A 1 104 ? 3.761 10.786 9.550 1.00 79.62 104 LYS A O 1
ATOM 898 N N . LYS A 1 105 ? 3.704 10.256 11.733 1.00 74.56 105 LYS A N 1
ATOM 899 C CA . LYS A 1 105 ? 4.956 9.494 11.789 1.00 74.56 105 LYS A CA 1
ATOM 900 C C . LYS A 1 105 ? 4.708 8.226 12.592 1.00 74.56 105 LYS A C 1
ATOM 902 O O . LYS A 1 105 ? 4.438 8.294 13.784 1.00 74.56 105 LYS A O 1
ATOM 907 N N . SER A 1 106 ? 4.773 7.079 11.930 1.00 73.44 106 SER A N 1
ATOM 908 C CA . SER A 1 106 ? 4.650 5.775 12.572 1.00 73.44 106 SER A CA 1
ATOM 909 C C . SER A 1 106 ? 5.560 4.780 11.872 1.00 73.44 106 SER A C 1
ATOM 911 O O . SER A 1 106 ? 5.652 4.768 10.643 1.00 73.44 106 SER A O 1
ATOM 913 N N . PHE A 1 107 ? 6.206 3.922 12.662 1.00 72.94 107 PHE A N 1
ATOM 914 C CA . PHE A 1 107 ? 6.958 2.774 12.154 1.00 72.94 107 PHE A CA 1
ATOM 915 C C . PHE A 1 107 ? 6.051 1.765 11.438 1.00 72.94 107 PHE A C 1
ATOM 917 O O . PHE A 1 107 ? 6.524 0.987 10.613 1.00 72.94 107 PHE A O 1
ATOM 924 N N . ARG A 1 108 ? 4.744 1.783 11.735 1.00 80.31 108 ARG A N 1
ATOM 925 C CA . ARG A 1 108 ? 3.736 0.902 11.137 1.00 80.31 108 ARG A CA 1
ATOM 926 C C . ARG A 1 108 ? 2.704 1.697 10.345 1.00 80.31 108 ARG A C 1
ATOM 928 O O . ARG A 1 108 ? 2.311 2.796 10.733 1.00 80.31 108 ARG A O 1
ATOM 935 N N . LYS A 1 109 ? 2.248 1.114 9.240 1.00 89.06 109 LYS A N 1
ATOM 936 C CA . LYS A 1 109 ? 1.180 1.645 8.388 1.00 89.06 109 LYS A CA 1
ATOM 937 C C . LYS A 1 109 ? -0.167 1.329 9.038 1.00 89.06 109 LYS A C 1
ATOM 939 O O . LYS A 1 109 ? -0.770 0.310 8.744 1.00 89.06 109 LYS A O 1
ATOM 944 N N . ILE A 1 110 ? -0.577 2.180 9.971 1.00 92.94 110 ILE A N 1
ATOM 945 C CA . ILE A 1 110 ? -1.687 1.935 10.893 1.00 92.94 110 ILE A CA 1
ATOM 946 C C . ILE A 1 110 ? -2.681 3.094 10.876 1.00 92.94 110 ILE A C 1
ATOM 948 O O . ILE A 1 110 ? -2.274 4.255 10.831 1.00 92.94 110 ILE A O 1
ATOM 952 N N . VAL A 1 111 ? -3.972 2.784 10.934 1.00 93.56 111 VAL A N 1
ATOM 953 C CA . VAL A 1 111 ? -5.037 3.763 11.164 1.00 93.56 111 VAL A CA 1
ATOM 954 C C . VAL A 1 111 ? -5.850 3.337 12.378 1.00 93.56 111 VAL A C 1
ATOM 956 O O . VAL A 1 111 ? -6.132 2.153 12.551 1.00 93.56 111 VAL A O 1
ATOM 959 N N . TYR A 1 112 ? -6.229 4.300 13.212 1.00 93.25 112 TYR A N 1
ATOM 960 C CA . TYR A 1 112 ? -7.132 4.074 14.334 1.00 93.25 112 TYR A CA 1
ATOM 961 C C . TYR A 1 112 ? -8.499 4.659 13.994 1.00 93.25 112 TYR A C 1
ATOM 963 O O . TYR A 1 112 ? -8.591 5.843 13.676 1.00 93.25 112 TYR A O 1
ATOM 971 N N . LEU A 1 113 ? -9.553 3.856 14.076 1.00 93.50 113 LEU A N 1
ATOM 972 C CA . LEU A 1 113 ? -10.939 4.312 14.016 1.00 93.50 113 LEU A CA 1
ATOM 973 C C . LEU A 1 113 ? -11.489 4.399 15.437 1.00 93.50 113 LEU A C 1
ATOM 975 O O . LEU A 1 113 ? -11.449 3.415 16.173 1.00 93.50 113 LEU A O 1
ATOM 979 N N . ILE A 1 114 ? -11.989 5.565 15.829 1.00 93.38 114 ILE A N 1
ATOM 980 C CA . ILE A 1 114 ? -12.528 5.803 17.169 1.00 93.38 114 ILE A CA 1
ATOM 981 C C . ILE A 1 114 ? -13.928 5.191 17.227 1.00 93.38 114 ILE A C 1
ATOM 983 O O . ILE A 1 114 ? -14.835 5.622 16.515 1.00 93.38 114 ILE A O 1
ATOM 987 N N . LEU A 1 115 ? -14.097 4.180 18.078 1.00 91.56 115 LEU A N 1
ATOM 988 C CA . LEU A 1 115 ? -15.390 3.538 18.313 1.00 91.56 115 LEU A CA 1
ATOM 989 C C . LEU A 1 115 ? -16.160 4.263 19.414 1.00 91.56 115 LEU A C 1
ATOM 991 O O . LEU A 1 115 ? -17.365 4.476 19.294 1.00 91.56 115 LEU A O 1
ATOM 995 N N . LYS A 1 116 ? -15.455 4.639 20.488 1.00 92.25 116 LYS A N 1
ATOM 996 C CA . LYS A 1 116 ? -16.031 5.334 21.637 1.00 92.25 116 LYS A CA 1
ATOM 997 C C . LYS A 1 116 ? -14.980 6.143 22.391 1.00 92.25 116 LYS A C 1
ATOM 999 O O . LYS A 1 116 ? -13.823 5.733 22.495 1.00 92.25 116 LYS A O 1
ATOM 1004 N N . GLU A 1 117 ? -15.410 7.276 22.929 1.00 93.31 117 GLU A N 1
ATOM 1005 C CA . GLU A 1 117 ? -14.607 8.141 23.790 1.00 93.31 117 GLU A CA 1
ATOM 1006 C C . GLU A 1 117 ? -15.027 7.968 25.253 1.00 93.31 117 GLU A C 1
ATOM 1008 O O . GLU A 1 117 ? -16.211 7.808 25.559 1.00 93.31 117 GLU A O 1
ATOM 1013 N N . TYR A 1 118 ? -14.039 7.976 26.139 1.00 92.38 118 TYR A N 1
ATOM 1014 C CA . TYR A 1 118 ? -14.170 7.863 27.586 1.00 92.38 118 TYR A CA 1
ATOM 1015 C C . TYR A 1 118 ? -13.316 8.947 28.251 1.00 92.38 118 TYR A C 1
ATOM 1017 O O . TYR A 1 118 ? -12.435 9.533 27.618 1.00 92.38 118 TYR A O 1
ATOM 1025 N N . THR A 1 119 ? -13.536 9.187 29.542 1.00 93.75 119 THR A N 1
ATOM 1026 C CA . THR A 1 119 ? -12.735 10.128 30.341 1.00 93.75 119 THR A CA 1
ATOM 1027 C C . THR A 1 119 ? -11.254 9.755 30.371 1.00 93.75 119 THR A C 1
ATOM 1029 O O . THR A 1 119 ? -10.393 10.631 30.371 1.00 93.75 119 THR A O 1
ATOM 1032 N N . GLU A 1 120 ? -10.945 8.461 30.336 1.00 91.12 120 GLU A N 1
ATOM 1033 C CA . GLU A 1 120 ? -9.586 7.920 30.408 1.00 91.12 120 GLU A CA 1
ATOM 1034 C C . GLU A 1 120 ? -8.914 7.791 29.031 1.00 91.12 120 GLU A C 1
ATOM 1036 O O . GLU A 1 120 ? -7.715 7.520 28.958 1.00 91.12 120 GLU A O 1
ATOM 1041 N N . GLY A 1 121 ? -9.657 7.954 27.928 1.00 90.06 121 GLY A N 1
ATOM 1042 C CA . GLY A 1 121 ? -9.105 7.828 26.580 1.00 90.06 121 GLY A CA 1
ATOM 1043 C C . GLY A 1 121 ? -10.098 7.352 25.522 1.00 90.06 121 GLY A C 1
ATOM 1044 O O . GLY A 1 121 ? -11.307 7.528 25.627 1.00 90.06 121 GLY A O 1
ATOM 1045 N N . LYS A 1 122 ? -9.570 6.757 24.449 1.00 92.12 122 LYS A N 1
ATOM 1046 C CA . LYS A 1 122 ? -10.348 6.336 23.275 1.00 92.12 122 LYS A CA 1
ATOM 1047 C C . LYS A 1 122 ? -10.274 4.831 23.091 1.00 92.12 122 LYS A C 1
ATOM 1049 O O . LYS A 1 122 ? -9.188 4.253 23.073 1.00 92.12 122 LYS A O 1
ATOM 1054 N N . GLN A 1 123 ? -11.431 4.214 22.892 1.00 91.31 123 GLN A N 1
ATOM 1055 C CA . GLN A 1 123 ? -11.523 2.857 22.378 1.00 91.31 123 GLN A CA 1
ATOM 1056 C C . GLN A 1 123 ? -11.463 2.920 20.856 1.00 91.31 123 GLN A C 1
ATOM 1058 O O . GLN A 1 123 ? -12.304 3.558 20.217 1.00 91.31 123 GLN A O 1
ATOM 1063 N N . CYS A 1 124 ? -10.471 2.246 20.282 1.00 91.62 124 CYS A N 1
ATOM 1064 C CA . CYS A 1 124 ? -10.183 2.317 18.858 1.00 91.62 124 CYS A CA 1
ATOM 1065 C C . CYS A 1 124 ? -10.159 0.930 18.218 1.00 91.62 124 CYS A C 1
ATOM 1067 O O . CYS A 1 124 ? -9.595 -0.006 18.784 1.00 91.62 124 CYS A O 1
ATOM 1069 N N . LEU A 1 125 ? -10.689 0.831 17.000 1.00 91.38 125 LEU A N 1
ATOM 1070 C CA . LEU A 1 125 ? -10.355 -0.241 16.071 1.00 91.38 125 LEU A CA 1
ATOM 1071 C C . LEU A 1 125 ? -9.061 0.132 15.344 1.00 91.38 125 LEU A C 1
ATOM 1073 O O . LEU A 1 125 ? -8.927 1.236 14.820 1.00 91.38 125 LEU A O 1
ATOM 1077 N N . LEU A 1 126 ? -8.111 -0.791 15.314 1.00 91.88 126 LEU A N 1
ATOM 1078 C CA . LEU A 1 126 ? -6.813 -0.616 14.679 1.00 91.88 126 LEU A CA 1
ATOM 1079 C C . LEU A 1 126 ? -6.806 -1.362 13.347 1.00 91.88 126 LEU A C 1
ATOM 1081 O O . LEU A 1 126 ? -7.078 -2.556 13.318 1.00 91.88 126 LEU A O 1
ATOM 1085 N N . LEU A 1 127 ? -6.475 -0.664 12.263 1.00 93.25 127 LEU A N 1
ATOM 1086 C CA . LEU A 1 127 ? -6.402 -1.227 10.917 1.00 93.25 127 LEU A CA 1
ATOM 1087 C C . LEU A 1 127 ? -4.983 -1.094 10.367 1.00 93.25 127 LEU A C 1
ATOM 1089 O O . LEU A 1 127 ? -4.407 -0.002 10.379 1.00 93.25 127 LEU A O 1
ATOM 1093 N N . SER A 1 128 ? -4.419 -2.193 9.869 1.00 94.00 128 SER A N 1
ATOM 1094 C CA . SER A 1 128 ? -3.099 -2.217 9.235 1.00 94.00 128 SER A CA 1
ATOM 1095 C C . SER A 1 128 ? -3.086 -3.291 8.156 1.00 94.00 128 SER A C 1
ATOM 1097 O O . SER A 1 128 ? -3.364 -4.439 8.480 1.00 94.00 128 SER A O 1
ATOM 1099 N N . PRO A 1 129 ? -2.709 -2.983 6.904 1.00 95.69 129 PRO A N 1
ATOM 1100 C CA . PRO A 1 129 ? -2.665 -4.012 5.885 1.00 95.69 129 PRO A CA 1
ATOM 1101 C C . PRO A 1 129 ? -1.601 -5.058 6.226 1.00 95.69 129 PRO A C 1
ATOM 1103 O O . PRO A 1 129 ? -0.528 -4.725 6.748 1.00 95.69 129 PRO A O 1
ATOM 1106 N N . TYR A 1 130 ? -1.877 -6.308 5.876 1.00 95.06 130 TYR A N 1
ATOM 1107 C CA . TYR A 1 130 ? -0.945 -7.420 6.009 1.00 95.06 130 TYR A CA 1
ATOM 1108 C C . TYR A 1 130 ? -0.868 -8.235 4.717 1.00 95.06 130 TYR A C 1
ATOM 1110 O O . TYR A 1 130 ? -1.762 -8.196 3.873 1.00 95.06 130 TYR A O 1
ATOM 1118 N N . TYR A 1 131 ? 0.234 -8.971 4.575 1.00 96.00 131 TYR A N 1
ATOM 1119 C CA . TYR A 1 131 ? 0.391 -10.033 3.587 1.00 96.00 131 TYR A CA 1
ATOM 1120 C C . TYR A 1 131 ? 0.785 -11.310 4.324 1.00 96.00 131 TYR A C 1
ATOM 1122 O O . TYR A 1 131 ? 1.821 -11.348 4.995 1.00 96.00 131 TYR A O 1
ATOM 1130 N N . LEU A 1 132 ? -0.047 -12.342 4.224 1.00 94.62 132 LEU A N 1
ATOM 1131 C CA . LEU A 1 132 ? 0.175 -13.634 4.851 1.00 94.62 132 LEU A CA 1
ATOM 1132 C C . LEU A 1 132 ? 0.843 -14.573 3.846 1.00 94.62 132 LEU A C 1
ATOM 1134 O O . LEU A 1 132 ? 0.205 -15.085 2.933 1.00 94.62 132 LEU A O 1
ATOM 1138 N N . ALA A 1 133 ? 2.143 -14.809 4.018 1.00 93.50 133 ALA A N 1
ATOM 1139 C CA . ALA A 1 133 ? 2.940 -15.571 3.056 1.00 93.50 133 ALA A CA 1
ATOM 1140 C C . ALA A 1 133 ? 2.514 -17.043 2.914 1.00 93.50 133 ALA A C 1
ATOM 1142 O O . ALA A 1 133 ? 2.652 -17.601 1.829 1.00 93.50 133 ALA A O 1
ATOM 1143 N N . SER A 1 134 ? 1.986 -17.660 3.979 1.00 94.06 134 SER A N 1
ATOM 1144 C CA . SER A 1 134 ? 1.545 -19.062 3.964 1.00 94.06 134 SER A CA 1
ATOM 1145 C C . SER A 1 134 ? 0.344 -19.293 3.048 1.00 94.06 134 SER A C 1
ATOM 1147 O O . SER A 1 134 ? 0.285 -20.318 2.377 1.00 94.06 134 SER A O 1
ATOM 1149 N N . THR A 1 135 ? -0.586 -18.336 2.984 1.00 93.62 135 THR A N 1
ATOM 1150 C CA . THR A 1 135 ? -1.774 -18.403 2.117 1.00 93.62 135 THR A CA 1
ATOM 1151 C C . THR A 1 135 ? -1.670 -17.505 0.887 1.00 93.62 135 THR A C 1
ATOM 1153 O O . THR A 1 135 ? -2.531 -17.562 0.016 1.00 93.62 135 THR A O 1
ATOM 1156 N N . LYS A 1 136 ? -0.607 -16.697 0.794 1.00 94.44 136 LYS A N 1
ATOM 1157 C CA . LYS A 1 136 ? -0.384 -15.672 -0.236 1.00 94.44 136 LYS A CA 1
ATOM 1158 C C . LYS A 1 136 ? -1.525 -14.652 -0.328 1.00 94.44 136 LYS A C 1
ATOM 1160 O O . LYS A 1 136 ? -1.866 -14.204 -1.418 1.00 94.44 136 LYS A O 1
ATOM 1165 N N . GLN A 1 137 ? -2.105 -14.286 0.815 1.00 96.31 137 GLN A N 1
ATOM 1166 C CA . GLN A 1 137 ? -3.259 -13.389 0.877 1.00 96.31 137 GLN A CA 1
ATOM 1167 C C . GLN A 1 137 ? -2.914 -12.031 1.479 1.00 96.31 137 GLN A C 1
ATOM 1169 O O . GLN A 1 137 ? -2.177 -11.933 2.461 1.00 96.31 137 GLN A O 1
ATOM 1174 N N . PHE A 1 138 ? -3.510 -10.990 0.916 1.00 97.44 138 PHE A N 1
ATOM 1175 C CA . PHE A 1 138 ? -3.570 -9.651 1.481 1.00 97.44 138 PHE A CA 1
ATOM 1176 C C . PHE A 1 138 ? -4.840 -9.468 2.315 1.00 97.44 138 PHE A C 1
ATOM 1178 O O . PHE A 1 138 ? -5.880 -10.063 2.021 1.00 97.44 138 PHE A O 1
ATOM 1185 N N . GLY A 1 139 ? -4.764 -8.610 3.330 1.00 96.38 139 GLY A N 1
ATOM 1186 C CA . GLY A 1 139 ? -5.885 -8.280 4.209 1.00 96.38 139 GLY A CA 1
ATOM 1187 C C . GLY A 1 139 ? -5.591 -7.093 5.121 1.00 96.38 139 GLY A C 1
ATOM 1188 O O . GLY A 1 139 ? -4.584 -6.406 4.926 1.00 96.38 139 GLY A O 1
ATOM 1189 N N . PHE A 1 140 ? -6.463 -6.877 6.109 1.00 94.19 140 PHE A N 1
ATOM 1190 C CA . PHE A 1 140 ? -6.322 -5.886 7.186 1.00 94.19 140 PHE A CA 1
ATOM 1191 C C . PHE A 1 140 ? -6.547 -6.494 8.572 1.00 94.19 140 PHE A C 1
ATOM 1193 O O . PHE A 1 140 ? -7.255 -7.527 8.664 1.00 94.19 140 PHE A O 1
#

Secondary structure (DSSP, 8-state):
----------B-S--S--EEEEEEE-SS--HHHH-TT-EEEEEEEETTEEEEEEEEEEESS--TT-EEEEE-GGG-HHHHHHHHHHHHHHHHHHH-GGGEE--SS-SS--EEEEEEEETTEEEEEEE--EEETTTTEEE-